Protein AF-A0A3R7ATD8-F1 (afdb_monomer_lite)

Sequence (134 aa):
YPSSAWSASHFSLARVSLVAHKASRKHGYDWFTQILYHNTDALMQTYQLPTVATAVAPHRVADLFLDSSNLNCLNVIARYAMVFNGPFEHVVDLVKQREIQYKSYTGYSKQELHLKRMTVDYVDPEIHDKYGSL

Foldseek 3Di:
DDDPLPPDVDPDCPPPDFDLDPVRNVVVVVVVVVVCVVCVVVCCVVPPADDLVPDPDNFKDKDWDWDCSDVVDIDIDIHIGGDDDDDPVVSVVVCCVPVPVVPVCQQDDPVRCVVVVHDDDDPRVVSCVVGVVD

Secondary structure (DSSP, 8-state):
-------------TT-PPPSSHHHHHHHHHHHHHHHHHHHHHHHHHH-PPPGGG-SBTTEEEEEEEE-S-TTSPEEEEEEEE---S-HHHHHHHHIIIIIIHHH-TT--HHHHHHTT------SHHHHHHHTT-

pLDDT: mean 76.34, std 12.52, range [35.31, 92.56]

Radius of gyration: 18.91 Å; chains: 1; bounding box: 44×38×47 Å

Structure (mmCIF, N/CA/C/O backbone):
data_AF-A0A3R7ATD8-F1
#
_entry.id   AF-A0A3R7ATD8-F1
#
loop_
_atom_site.group_PDB
_atom_site.id
_atom_site.type_symbol
_atom_site.label_atom_id
_atom_site.label_alt_id
_atom_site.label_comp_id
_atom_site.label_asym_id
_atom_site.label_entity_id
_atom_site.label_seq_id
_atom_site.pdbx_PDB_ins_code
_atom_site.Cartn_x
_atom_site.Cartn_y
_atom_site.Cartn_z
_atom_site.occupancy
_atom_site.B_iso_or_equiv
_atom_site.auth_seq_id
_atom_site.auth_comp_id
_atom_site.auth_asym_id
_atom_site.auth_atom_id
_atom_site.pdbx_PDB_model_num
ATOM 1 N N . TYR A 1 1 ? 18.094 -7.578 -31.620 1.00 35.31 1 TYR A N 1
ATOM 2 C CA . TYR A 1 1 ? 17.793 -7.045 -30.278 1.00 35.31 1 TYR 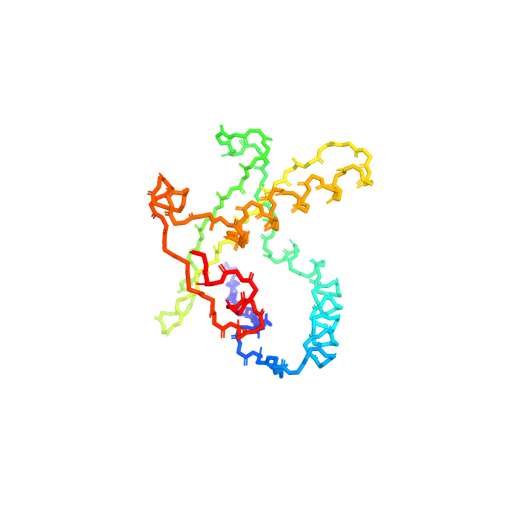A CA 1
ATOM 3 C C . TYR A 1 1 ? 16.464 -7.625 -29.839 1.00 35.31 1 TYR A C 1
ATOM 5 O O . TYR A 1 1 ? 15.513 -7.454 -30.592 1.00 35.31 1 TYR A O 1
ATOM 13 N N . PRO A 1 2 ? 16.377 -8.387 -28.736 1.00 36.75 2 PRO A N 1
ATOM 14 C CA . PRO A 1 2 ? 15.103 -8.967 -28.344 1.00 36.75 2 PRO A CA 1
ATOM 15 C C . PRO A 1 2 ? 14.196 -7.845 -27.831 1.00 36.75 2 PRO A C 1
ATOM 17 O O . PRO A 1 2 ? 14.543 -7.129 -26.895 1.00 36.75 2 PRO A O 1
ATOM 20 N N . SER A 1 3 ? 13.052 -7.673 -28.488 1.00 45.19 3 SER A N 1
ATOM 21 C CA . SER A 1 3 ? 11.957 -6.831 -28.028 1.00 45.19 3 SER A CA 1
ATOM 22 C C . SER A 1 3 ? 11.279 -7.525 -26.849 1.00 45.19 3 SER A C 1
ATOM 24 O O . SER A 1 3 ? 10.488 -8.449 -27.045 1.00 45.19 3 SER A O 1
ATOM 26 N N . SER A 1 4 ? 11.570 -7.110 -25.621 1.00 41.00 4 SER A N 1
ATOM 27 C CA . SER A 1 4 ? 10.652 -7.389 -24.523 1.00 41.00 4 SER A CA 1
ATOM 28 C C . SER A 1 4 ? 9.540 -6.349 -24.620 1.00 41.00 4 SER A C 1
ATOM 30 O O . SER A 1 4 ? 9.674 -5.219 -24.171 1.00 41.00 4 SER A O 1
ATOM 32 N N . ALA A 1 5 ? 8.449 -6.702 -25.296 1.00 46.59 5 ALA A N 1
ATOM 33 C CA . ALA A 1 5 ? 7.191 -6.001 -25.104 1.00 46.59 5 ALA A CA 1
ATOM 34 C C . ALA A 1 5 ? 6.683 -6.420 -23.721 1.00 46.59 5 ALA A C 1
ATOM 36 O O . ALA A 1 5 ? 6.287 -7.568 -23.516 1.00 46.59 5 ALA A O 1
ATOM 37 N N . TRP A 1 6 ? 6.794 -5.522 -22.746 1.00 49.69 6 TRP A N 1
ATOM 38 C CA . TRP A 1 6 ? 6.320 -5.746 -21.387 1.00 49.69 6 TRP A CA 1
ATOM 39 C C . TRP A 1 6 ? 4.800 -5.602 -21.409 1.00 49.69 6 TRP A C 1
ATOM 41 O O . TRP A 1 6 ? 4.268 -4.530 -21.159 1.00 49.69 6 TRP A O 1
ATOM 51 N N . SER A 1 7 ? 4.072 -6.665 -21.746 1.00 45.31 7 SER A N 1
ATOM 52 C CA . SER A 1 7 ? 2.648 -6.735 -21.416 1.00 45.31 7 SER A CA 1
ATOM 53 C C . SER A 1 7 ? 2.485 -7.670 -20.231 1.00 45.31 7 SER A C 1
ATOM 55 O O . SER A 1 7 ? 2.082 -8.827 -20.366 1.00 45.31 7 SER A O 1
ATOM 57 N N . ALA A 1 8 ? 2.833 -7.188 -19.045 1.00 46.19 8 ALA A N 1
ATOM 58 C CA . ALA A 1 8 ? 2.321 -7.839 -17.861 1.00 46.19 8 ALA A CA 1
ATOM 59 C C . ALA A 1 8 ? 0.823 -7.492 -17.810 1.00 46.19 8 ALA A C 1
ATOM 61 O O . ALA A 1 8 ? 0.427 -6.329 -17.749 1.00 46.19 8 ALA A O 1
ATOM 62 N N . SER A 1 9 ? -0.039 -8.502 -17.925 1.00 51.50 9 SER A N 1
ATOM 63 C CA . SER A 1 9 ? -1.447 -8.341 -17.570 1.00 51.50 9 SER A CA 1
ATOM 64 C C . SER A 1 9 ? -1.469 -8.120 -16.062 1.00 51.50 9 SER A C 1
ATOM 66 O O . SER A 1 9 ? -1.466 -9.079 -15.293 1.00 51.50 9 SER A O 1
ATOM 68 N N . HIS A 1 10 ? -1.357 -6.860 -15.639 1.00 61.78 10 HIS A N 1
ATOM 69 C CA . HIS A 1 10 ? -1.220 -6.508 -14.234 1.00 61.78 10 HIS A CA 1
ATOM 70 C C . HIS A 1 10 ? -2.486 -6.954 -13.508 1.00 61.78 10 HIS A C 1
ATOM 72 O O . HIS A 1 10 ? -3.573 -6.427 -13.752 1.00 61.78 10 HIS A O 1
ATOM 78 N N . PHE A 1 11 ? -2.350 -7.939 -12.621 1.00 65.31 11 PHE A N 1
ATOM 79 C CA . PHE A 1 11 ? -3.406 -8.265 -11.680 1.00 65.31 11 PHE A CA 1
ATOM 80 C C . PHE A 1 11 ? -3.696 -7.007 -10.854 1.00 65.31 11 PHE A C 1
ATOM 82 O O . PHE A 1 11 ? -2.870 -6.566 -10.057 1.00 65.31 11 PHE A O 1
ATOM 89 N N . SER A 1 12 ? -4.846 -6.382 -11.106 1.00 71.50 12 SER A N 1
ATOM 90 C CA . SER A 1 12 ? -5.232 -5.121 -10.482 1.00 71.50 12 SER A CA 1
ATOM 91 C C . SER A 1 12 ? -6.433 -5.339 -9.581 1.00 71.50 12 SER A C 1
ATOM 93 O O . SER A 1 12 ? -7.516 -5.706 -10.034 1.00 71.50 12 SER A O 1
ATOM 95 N N . LEU A 1 13 ? -6.243 -5.051 -8.295 1.00 77.75 13 LEU A N 1
ATOM 96 C CA . LEU A 1 13 ? -7.318 -5.037 -7.305 1.00 77.75 13 LEU A CA 1
ATOM 97 C C . LEU A 1 13 ? -8.080 -3.707 -7.278 1.00 77.75 13 LEU A C 1
ATOM 99 O O . LEU A 1 13 ? -9.086 -3.598 -6.585 1.00 77.75 13 LEU A O 1
ATOM 103 N N . ALA A 1 14 ? -7.651 -2.702 -8.051 1.00 70.62 14 ALA A N 1
ATOM 104 C CA . ALA A 1 14 ? -8.190 -1.342 -7.985 1.00 70.62 14 ALA A CA 1
ATOM 105 C C . ALA A 1 14 ? -9.689 -1.244 -8.326 1.00 70.62 14 ALA A C 1
ATOM 107 O O . ALA A 1 14 ? -10.340 -0.266 -7.968 1.00 70.62 14 ALA A O 1
ATOM 108 N N . ARG A 1 15 ? -10.240 -2.242 -9.028 1.00 76.62 15 ARG A N 1
ATOM 109 C CA . ARG A 1 15 ? -11.657 -2.302 -9.422 1.00 76.62 15 ARG A CA 1
ATOM 110 C C . ARG A 1 15 ? -12.474 -3.321 -8.631 1.00 76.62 15 ARG A C 1
ATOM 112 O O . ARG A 1 15 ? -13.637 -3.537 -8.953 1.00 76.62 15 ARG A O 1
ATOM 119 N N . VAL A 1 16 ? -11.885 -3.959 -7.621 1.00 80.50 16 VAL A N 1
A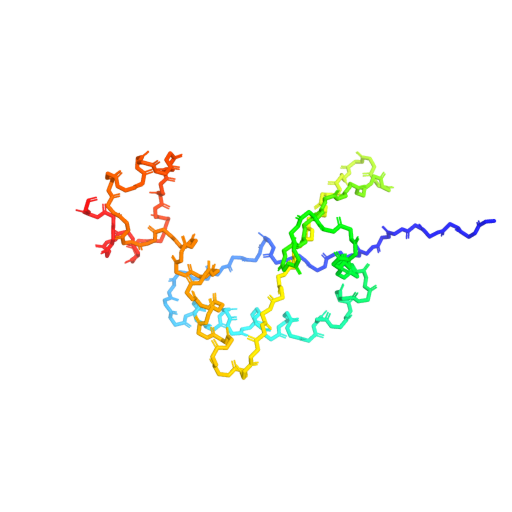TOM 120 C CA . VAL A 1 16 ? -12.598 -4.933 -6.796 1.00 80.50 16 VAL A CA 1
ATOM 121 C C . VAL A 1 16 ? -13.199 -4.222 -5.589 1.00 80.50 16 VAL A C 1
ATOM 123 O O . VAL A 1 16 ? -12.496 -3.842 -4.656 1.00 80.50 16 VAL A O 1
ATOM 126 N N . SER A 1 17 ? -14.516 -4.031 -5.610 1.00 81.75 17 SER A N 1
ATOM 127 C CA . SER A 1 17 ? -15.250 -3.442 -4.490 1.00 81.75 17 SER A CA 1
ATOM 128 C C . SER A 1 17 ? -15.474 -4.467 -3.378 1.00 81.75 17 SER A C 1
ATOM 130 O O . SER A 1 17 ? -15.893 -5.594 -3.637 1.00 81.75 17 SER A O 1
ATOM 132 N N . LEU A 1 18 ? -15.248 -4.058 -2.129 1.00 80.62 18 LEU A N 1
ATOM 133 C CA . LEU A 1 18 ? -15.657 -4.832 -0.959 1.00 80.62 18 LEU A CA 1
ATOM 134 C C . LEU A 1 18 ? -17.073 -4.443 -0.529 1.00 80.62 18 LEU A C 1
ATOM 136 O O . LEU A 1 18 ? -17.450 -3.273 -0.561 1.00 80.62 18 LEU A O 1
ATOM 140 N N . VAL A 1 19 ? -17.852 -5.433 -0.096 1.00 82.94 19 VAL A N 1
ATOM 141 C CA . VAL A 1 19 ? -19.196 -5.221 0.461 1.00 82.94 19 VAL A CA 1
ATOM 142 C C . VAL A 1 19 ? -19.086 -4.497 1.798 1.00 82.94 19 VAL A C 1
ATOM 144 O O . VAL A 1 19 ? -18.304 -4.929 2.632 1.00 82.94 19 VAL A O 1
ATOM 147 N N . ALA A 1 20 ? -19.907 -3.470 2.043 1.00 77.50 20 ALA A N 1
ATOM 148 C CA . ALA A 1 20 ? -19.820 -2.607 3.229 1.00 77.50 20 ALA A CA 1
ATOM 149 C C . ALA A 1 20 ? -20.039 -3.314 4.582 1.00 77.50 20 ALA A C 1
ATOM 151 O O . ALA A 1 20 ? -19.593 -2.828 5.611 1.00 77.50 20 ALA A O 1
ATOM 152 N N . HIS A 1 21 ? -20.714 -4.463 4.635 1.00 84.25 21 HIS A N 1
ATOM 153 C CA . HIS A 1 21 ? -20.944 -5.145 5.909 1.00 84.25 21 HIS A CA 1
ATOM 154 C C . HIS A 1 21 ? -19.624 -5.625 6.545 1.00 84.25 21 HIS A C 1
ATOM 156 O O . HIS A 1 21 ? -18.828 -6.306 5.898 1.00 84.25 21 HIS A O 1
ATOM 162 N N . LYS A 1 22 ? -19.409 -5.337 7.837 1.00 82.81 22 LYS A N 1
ATOM 163 C CA . LYS A 1 22 ? -18.141 -5.579 8.554 1.00 82.81 22 LYS A CA 1
ATOM 164 C C . LYS A 1 22 ? -17.569 -6.990 8.387 1.00 82.81 22 LYS A C 1
ATOM 166 O O . LYS A 1 22 ? -16.380 -7.139 8.107 1.00 82.81 22 LYS A O 1
ATOM 171 N N . ALA A 1 23 ? -18.390 -8.028 8.555 1.00 85.75 23 ALA A N 1
ATOM 172 C CA . ALA A 1 23 ? -17.925 -9.412 8.422 1.00 85.75 23 ALA A CA 1
ATOM 173 C C . ALA A 1 23 ? -17.505 -9.740 6.977 1.00 85.75 23 ALA A C 1
ATOM 175 O O . ALA A 1 23 ? -16.522 -10.446 6.759 1.00 85.75 23 ALA A O 1
ATOM 176 N N . SER A 1 24 ? -18.209 -9.168 5.999 1.00 86.50 24 SER A N 1
ATOM 177 C CA . SER A 1 24 ? -17.930 -9.339 4.574 1.00 86.50 24 SER A CA 1
ATOM 178 C C . SER A 1 24 ? -16.671 -8.574 4.154 1.00 86.50 24 SER A C 1
ATOM 180 O O . SER A 1 24 ? -15.832 -9.148 3.465 1.00 86.50 24 SER A O 1
ATOM 182 N N . ARG A 1 25 ? -16.474 -7.332 4.635 1.00 87.06 25 ARG A N 1
ATOM 183 C CA . ARG A 1 25 ? -15.217 -6.580 4.446 1.00 87.06 25 ARG A CA 1
ATOM 184 C C . ARG A 1 25 ? -14.026 -7.344 5.004 1.00 87.06 25 ARG A C 1
ATOM 186 O O . ARG A 1 25 ? -13.024 -7.473 4.312 1.00 87.06 25 ARG A O 1
ATOM 193 N N . LYS A 1 26 ? -14.140 -7.880 6.228 1.00 87.25 26 LYS A N 1
ATOM 194 C CA . LYS A 1 26 ? -13.071 -8.675 6.854 1.00 87.25 26 LYS A CA 1
ATOM 195 C C . LYS A 1 26 ? -12.671 -9.853 5.966 1.00 87.25 26 LYS A C 1
ATOM 197 O O . LYS A 1 26 ? -11.499 -9.989 5.643 1.00 87.25 26 LYS A O 1
ATOM 202 N N . HIS A 1 27 ? -13.648 -10.642 5.521 1.00 90.88 27 HIS A N 1
ATOM 203 C CA . HIS A 1 27 ? -13.386 -11.770 4.630 1.00 90.88 27 HIS A CA 1
ATOM 204 C C . HIS A 1 27 ? -12.748 -11.331 3.301 1.00 90.88 27 HIS A C 1
ATOM 206 O O . HIS A 1 27 ? -11.821 -11.972 2.816 1.00 90.88 27 HIS A O 1
ATOM 212 N N . GLY A 1 28 ? -13.192 -10.201 2.742 1.00 90.00 28 GLY A N 1
ATOM 213 C CA . GLY A 1 28 ? -12.592 -9.611 1.548 1.00 90.00 28 GLY A CA 1
ATOM 214 C C . GLY A 1 28 ? -11.130 -9.196 1.735 1.00 90.00 28 GLY A C 1
ATOM 215 O O . GLY A 1 28 ? -10.306 -9.456 0.861 1.00 90.00 28 GLY A O 1
ATOM 216 N N . TYR A 1 29 ? -10.780 -8.610 2.883 1.00 89.06 29 TYR A N 1
ATOM 217 C CA . TYR A 1 29 ? -9.390 -8.287 3.217 1.00 89.06 29 TYR A CA 1
ATOM 218 C C . TYR A 1 29 ? -8.529 -9.535 3.417 1.00 89.06 29 TYR A C 1
ATOM 220 O O . TYR A 1 29 ? -7.390 -9.560 2.949 1.00 89.06 29 TYR A O 1
ATOM 228 N N . ASP A 1 30 ? -9.063 -10.575 4.061 1.00 92.56 30 ASP A N 1
ATOM 229 C CA . ASP A 1 30 ? -8.363 -11.855 4.214 1.00 92.56 30 ASP A CA 1
ATOM 230 C C . ASP A 1 30 ? -8.069 -12.467 2.833 1.00 92.56 30 ASP A C 1
ATOM 232 O O . ASP A 1 30 ? -6.945 -12.889 2.557 1.00 92.56 30 ASP A O 1
ATOM 236 N N . TRP A 1 31 ? -9.049 -12.428 1.926 1.00 90.88 31 TRP A N 1
ATOM 237 C CA . TRP A 1 31 ? -8.887 -12.889 0.548 1.00 90.88 31 TRP A CA 1
ATOM 238 C C . TRP A 1 31 ? -7.857 -12.064 -0.238 1.00 90.88 31 TRP A C 1
ATOM 240 O O . TRP A 1 31 ? -6.957 -12.638 -0.850 1.00 90.88 31 TRP A O 1
ATOM 250 N N . PHE A 1 32 ? -7.907 -10.727 -0.175 1.00 89.38 32 PHE A N 1
ATOM 251 C CA . PHE A 1 32 ? -6.877 -9.879 -0.789 1.00 89.38 32 PHE A CA 1
ATOM 252 C C . PHE A 1 32 ? -5.481 -10.169 -0.238 1.00 89.38 32 PHE A C 1
ATOM 254 O O . PHE A 1 32 ? -4.519 -10.219 -1.003 1.00 89.38 32 PHE A O 1
ATOM 261 N N . THR A 1 33 ? -5.367 -10.398 1.070 1.00 88.12 33 THR A N 1
ATOM 262 C CA . THR A 1 33 ? -4.092 -10.730 1.714 1.00 88.12 33 THR A CA 1
ATOM 263 C C . THR A 1 33 ? -3.525 -12.032 1.160 1.00 88.12 33 THR A C 1
ATOM 265 O O . THR A 1 33 ? -2.344 -12.082 0.821 1.00 88.12 33 THR A O 1
ATOM 268 N N . GLN A 1 34 ? -4.360 -13.063 0.996 1.00 89.56 34 GLN A N 1
ATOM 269 C CA . GLN A 1 34 ? -3.940 -14.324 0.380 1.00 89.56 34 GLN A CA 1
ATOM 270 C C . GLN A 1 34 ? -3.472 -14.120 -1.060 1.00 89.56 34 GLN A C 1
ATOM 272 O O . GLN A 1 34 ? -2.420 -14.630 -1.440 1.00 89.56 34 GLN A O 1
ATOM 277 N N . ILE A 1 35 ? -4.205 -13.337 -1.856 1.00 88.19 35 ILE A N 1
ATOM 278 C CA . ILE A 1 35 ? -3.798 -13.058 -3.234 1.00 88.19 35 ILE A CA 1
ATOM 279 C C . ILE A 1 35 ? -2.434 -12.365 -3.276 1.00 88.19 35 ILE A C 1
ATOM 281 O O . ILE A 1 35 ? -1.559 -12.794 -4.027 1.00 88.19 35 ILE A O 1
ATOM 285 N N . LEU A 1 36 ? -2.234 -11.318 -2.474 1.00 8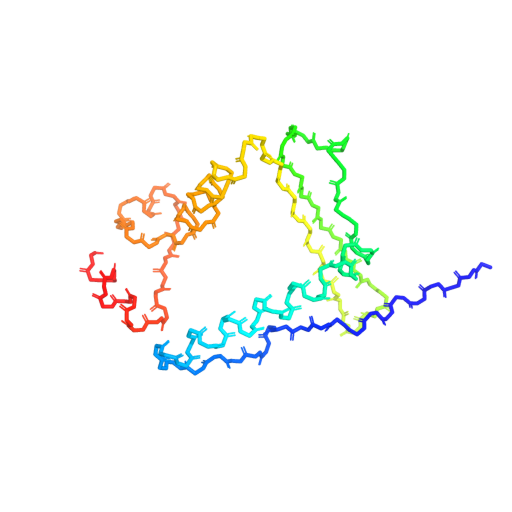4.31 36 LEU A N 1
ATOM 286 C CA . LEU A 1 36 ? -0.957 -10.606 -2.416 1.00 84.31 36 LEU A CA 1
ATOM 287 C C . LEU A 1 36 ? 0.176 -11.540 -1.986 1.00 84.31 36 LEU A C 1
ATOM 289 O O . LEU A 1 36 ? 1.222 -11.561 -2.631 1.00 84.31 36 LEU A O 1
ATOM 293 N N . TYR A 1 37 ? -0.049 -12.355 -0.953 1.00 85.88 37 TYR A N 1
ATOM 294 C CA . TYR A 1 37 ? 0.926 -13.328 -0.468 1.00 85.88 37 TYR A CA 1
ATOM 295 C C . TYR A 1 37 ? 1.352 -14.301 -1.575 1.00 85.88 37 TYR A C 1
ATOM 297 O O . TYR A 1 37 ? 2.538 -14.412 -1.874 1.00 85.88 37 TYR A O 1
ATOM 305 N N . HIS A 1 38 ? 0.393 -14.925 -2.263 1.00 87.19 38 HIS A N 1
ATOM 306 C CA . HIS A 1 38 ? 0.688 -15.888 -3.326 1.00 87.19 38 HIS A CA 1
ATOM 307 C C . HIS A 1 38 ? 1.335 -15.269 -4.571 1.00 87.19 38 HIS A C 1
ATOM 309 O O . HIS A 1 38 ? 2.016 -15.972 -5.311 1.00 87.19 38 HIS A O 1
ATOM 315 N N . ASN A 1 39 ? 1.153 -13.966 -4.805 1.00 84.06 39 ASN A N 1
ATOM 316 C CA . ASN A 1 39 ? 1.744 -13.262 -5.945 1.00 84.06 39 ASN A CA 1
ATOM 317 C C . ASN A 1 39 ? 3.017 -12.481 -5.583 1.00 84.06 39 ASN A C 1
ATOM 319 O O . ASN A 1 39 ? 3.596 -11.836 -6.458 1.00 84.06 39 ASN A O 1
ATOM 323 N N . THR A 1 40 ? 3.471 -12.526 -4.325 1.00 82.94 40 THR A N 1
ATOM 324 C CA . THR A 1 40 ? 4.594 -11.701 -3.853 1.00 82.94 40 THR A CA 1
ATOM 325 C C . THR A 1 40 ? 5.868 -11.974 -4.650 1.00 82.94 40 THR A C 1
ATOM 327 O O . THR A 1 40 ? 6.473 -11.030 -5.152 1.00 82.94 40 THR A O 1
ATOM 330 N N . ASP A 1 41 ? 6.245 -13.237 -4.854 1.00 83.25 41 ASP A N 1
ATOM 331 C CA . ASP A 1 41 ? 7.486 -13.572 -5.566 1.00 83.25 41 ASP A CA 1
ATOM 332 C C . ASP A 1 41 ? 7.457 -13.114 -7.031 1.00 83.25 41 ASP A C 1
ATOM 334 O O . ASP A 1 41 ? 8.417 -12.514 -7.515 1.00 83.25 41 ASP A O 1
ATOM 338 N N . ALA A 1 42 ? 6.332 -13.318 -7.723 1.00 82.88 42 ALA A N 1
ATOM 339 C CA . ALA A 1 42 ? 6.148 -12.876 -9.105 1.00 82.88 42 ALA A CA 1
ATOM 340 C C . ALA A 1 42 ? 6.202 -11.343 -9.227 1.00 82.88 42 ALA A C 1
ATOM 342 O O . ALA A 1 42 ? 6.839 -10.810 -10.140 1.00 82.88 42 ALA A O 1
ATOM 343 N N . LEU A 1 43 ? 5.586 -10.624 -8.282 1.00 78.44 43 LEU A N 1
ATOM 344 C CA . LEU A 1 43 ? 5.664 -9.165 -8.202 1.00 78.44 43 LEU A CA 1
ATOM 345 C C . LEU A 1 43 ? 7.102 -8.696 -7.960 1.00 78.44 43 LEU A C 1
ATOM 347 O O . LEU A 1 43 ? 7.556 -7.768 -8.627 1.00 78.44 43 LEU A O 1
ATOM 351 N N . MET A 1 44 ? 7.843 -9.345 -7.059 1.00 77.81 44 MET A N 1
ATOM 352 C CA . MET A 1 44 ? 9.230 -8.978 -6.755 1.00 77.81 44 MET A CA 1
ATOM 353 C C . MET A 1 44 ? 10.181 -9.272 -7.919 1.00 77.81 44 MET A C 1
ATOM 355 O O . MET A 1 44 ? 11.079 -8.476 -8.186 1.00 77.81 44 MET A O 1
ATOM 359 N N . GLN A 1 45 ? 9.965 -10.364 -8.654 1.00 81.44 45 GLN A N 1
ATOM 360 C CA . GLN A 1 45 ? 10.723 -10.671 -9.871 1.00 81.44 45 GLN A CA 1
ATOM 361 C C . GLN A 1 45 ? 10.442 -9.659 -10.986 1.00 81.44 45 GLN A C 1
ATOM 363 O O . GLN A 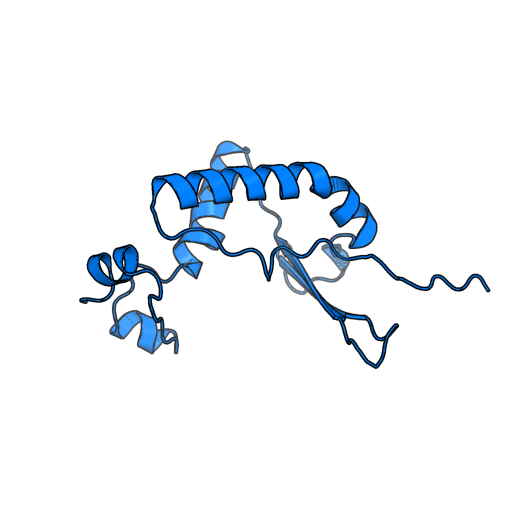1 45 ? 11.369 -9.226 -11.670 1.00 81.44 45 GLN A O 1
ATOM 368 N N . THR A 1 46 ? 9.178 -9.256 -11.139 1.00 78.19 46 THR A N 1
ATOM 369 C CA . THR A 1 46 ? 8.743 -8.323 -12.189 1.00 78.19 46 THR A CA 1
ATOM 370 C C . THR A 1 46 ? 9.190 -6.892 -11.899 1.00 78.19 46 THR A C 1
ATOM 372 O O . THR A 1 46 ? 9.672 -6.198 -12.791 1.00 78.19 46 THR A O 1
ATOM 375 N N . TYR A 1 47 ? 9.048 -6.441 -10.650 1.00 76.06 47 TYR A N 1
ATOM 376 C CA . TYR A 1 47 ? 9.203 -5.034 -10.283 1.00 76.06 47 TYR A CA 1
ATOM 377 C C . TYR A 1 47 ? 10.386 -4.745 -9.368 1.00 76.06 47 TYR A C 1
ATOM 379 O O . TYR A 1 47 ? 10.430 -3.624 -8.888 1.00 76.06 47 TYR A O 1
ATOM 387 N N . GLN A 1 48 ? 11.303 -5.694 -9.126 1.00 76.56 48 GLN A N 1
ATOM 388 C CA . GLN A 1 48 ? 12.561 -5.578 -8.356 1.00 76.56 48 GLN A CA 1
ATOM 389 C C . GLN A 1 48 ? 12.654 -4.358 -7.427 1.00 76.56 48 GLN A C 1
ATOM 391 O O . GLN A 1 48 ? 12.800 -3.228 -7.893 1.00 76.56 48 GLN A O 1
ATOM 396 N N . LEU A 1 49 ? 12.633 -4.557 -6.109 1.00 72.62 49 LEU A N 1
ATOM 397 C CA . LEU A 1 49 ? 12.722 -3.424 -5.185 1.00 72.62 49 LEU A CA 1
ATOM 398 C C . LEU A 1 49 ? 13.978 -2.574 -5.446 1.00 72.62 49 LEU A C 1
ATOM 400 O O . LEU A 1 49 ? 15.059 -3.128 -5.660 1.00 72.62 49 LEU A O 1
ATOM 404 N N . PRO A 1 50 ? 13.857 -1.238 -5.409 1.00 68.38 50 PRO A N 1
ATOM 405 C CA . PRO A 1 50 ? 14.999 -0.372 -5.629 1.00 68.38 50 PRO A CA 1
ATOM 406 C C . PRO A 1 50 ? 16.025 -0.547 -4.503 1.00 68.38 50 PRO A C 1
ATOM 408 O O . PRO A 1 50 ? 15.697 -0.515 -3.314 1.00 68.38 50 PRO A O 1
ATOM 411 N N . THR A 1 51 ? 17.281 -0.767 -4.886 1.00 62.47 51 THR A N 1
ATOM 412 C CA . THR A 1 51 ? 18.376 -1.046 -3.955 1.00 62.47 51 THR A CA 1
ATOM 413 C C . THR A 1 51 ? 18.781 0.223 -3.203 1.00 62.47 51 THR A C 1
ATOM 415 O O . THR A 1 51 ? 18.887 1.299 -3.783 1.00 62.47 51 THR A O 1
ATOM 418 N N . VAL A 1 52 ? 19.094 0.098 -1.909 1.00 58.00 52 VAL A N 1
ATOM 419 C CA . VAL A 1 52 ? 19.493 1.215 -1.020 1.00 58.00 52 VAL A CA 1
ATOM 420 C C . VAL A 1 52 ? 20.698 2.018 -1.544 1.00 58.00 52 VAL A C 1
ATOM 422 O O . VAL A 1 52 ? 20.862 3.179 -1.182 1.00 58.00 52 VAL A O 1
ATOM 425 N N . ALA A 1 53 ? 21.504 1.447 -2.447 1.00 53.81 53 ALA A N 1
ATOM 426 C CA . ALA A 1 53 ? 22.656 2.106 -3.064 1.00 53.81 53 ALA A CA 1
ATOM 427 C C . ALA A 1 53 ? 22.322 3.418 -3.811 1.00 53.81 53 ALA A C 1
ATOM 429 O O . ALA A 1 53 ? 23.213 4.243 -3.992 1.00 53.81 53 ALA A O 1
ATOM 430 N N . THR A 1 54 ? 21.067 3.637 -4.222 1.00 51.38 54 THR A N 1
ATOM 431 C CA . THR A 1 54 ? 20.623 4.857 -4.929 1.00 51.38 54 THR A CA 1
ATOM 432 C C . THR A 1 54 ? 19.822 5.825 -4.051 1.00 51.38 54 THR A C 1
ATOM 434 O O . THR A 1 54 ? 19.297 6.821 -4.550 1.00 51.38 54 THR A O 1
ATOM 437 N N . ALA A 1 55 ? 19.682 5.552 -2.751 1.00 52.25 55 ALA A N 1
ATOM 438 C CA . ALA A 1 55 ? 18.770 6.285 -1.882 1.00 52.25 55 ALA A CA 1
ATOM 439 C C . ALA A 1 55 ? 19.452 7.438 -1.131 1.00 52.25 55 ALA A C 1
ATOM 441 O O . ALA A 1 55 ? 20.471 7.262 -0.472 1.00 52.25 55 ALA A O 1
ATOM 442 N N . VAL A 1 56 ? 18.813 8.613 -1.141 1.00 54.56 56 VAL A N 1
ATOM 443 C CA . VAL A 1 56 ? 19.214 9.800 -0.354 1.00 54.56 56 VAL A CA 1
ATOM 444 C C . VAL A 1 56 ? 19.066 9.555 1.163 1.00 54.56 56 VAL A C 1
ATOM 446 O O . VAL A 1 56 ? 19.634 10.279 1.976 1.00 54.56 56 VAL A O 1
ATOM 449 N N . ALA A 1 57 ? 18.320 8.515 1.558 1.00 58.66 57 ALA A N 1
ATOM 450 C CA . ALA A 1 57 ? 18.152 8.078 2.938 1.00 58.66 57 ALA A CA 1
ATOM 451 C C . ALA A 1 57 ? 18.386 6.556 3.058 1.00 58.66 57 ALA A C 1
ATOM 453 O O . ALA A 1 57 ? 17.766 5.791 2.317 1.00 58.66 57 ALA A O 1
ATOM 454 N N . PRO A 1 58 ? 19.184 6.083 4.033 1.00 59.94 58 PRO A N 1
ATOM 455 C CA . PRO A 1 58 ? 19.671 4.696 4.099 1.00 59.94 58 PRO A CA 1
ATOM 456 C C . PRO A 1 58 ? 18.590 3.627 4.342 1.00 59.94 58 PRO A C 1
ATOM 458 O O . PRO A 1 58 ? 18.874 2.434 4.284 1.00 59.94 58 PRO A O 1
ATOM 461 N N . HIS A 1 59 ? 17.345 4.024 4.623 1.00 65.81 59 HIS A N 1
ATOM 462 C CA . HIS A 1 59 ? 16.264 3.102 4.992 1.00 65.81 59 HIS A CA 1
ATOM 463 C C . HIS A 1 59 ? 14.958 3.329 4.229 1.00 65.81 59 HIS A C 1
ATOM 465 O O . HIS A 1 59 ? 13.967 2.671 4.534 1.00 65.81 59 HIS A O 1
ATOM 471 N N . ARG A 1 60 ? 14.919 4.260 3.269 1.00 69.88 60 ARG A N 1
ATOM 472 C CA . ARG A 1 60 ? 13.714 4.568 2.490 1.00 69.88 60 ARG A CA 1
ATOM 473 C C . ARG A 1 60 ? 14.107 4.812 1.044 1.00 69.88 60 ARG A C 1
ATOM 475 O O . ARG A 1 60 ? 14.775 5.799 0.750 1.00 69.88 60 ARG A O 1
ATOM 482 N N . VAL A 1 61 ? 13.637 3.946 0.159 1.00 75.00 61 VAL A N 1
ATOM 483 C CA . VAL A 1 61 ? 13.871 4.052 -1.279 1.00 75.00 61 VAL A CA 1
ATOM 484 C C . VAL A 1 61 ? 12.523 4.150 -1.970 1.00 75.00 61 VAL A C 1
ATOM 486 O O . VAL A 1 61 ? 11.620 3.362 -1.698 1.00 75.00 61 VAL A O 1
ATOM 489 N N . ALA A 1 62 ? 12.363 5.155 -2.820 1.00 79.50 62 ALA A N 1
ATOM 490 C CA . ALA A 1 62 ? 11.168 5.326 -3.624 1.00 79.50 62 ALA A CA 1
ATOM 491 C C . ALA A 1 62 ? 11.587 5.700 -5.037 1.00 79.50 62 ALA A C 1
ATOM 493 O O . ALA A 1 62 ? 12.446 6.566 -5.206 1.00 79.50 62 ALA A O 1
ATOM 494 N N . ASP A 1 63 ? 10.967 5.080 -6.028 1.00 77.19 63 ASP A N 1
ATOM 495 C CA . ASP A 1 63 ? 11.087 5.510 -7.410 1.00 77.19 63 ASP A CA 1
ATOM 496 C C . ASP A 1 63 ? 9.746 5.438 -8.133 1.00 77.19 63 ASP A C 1
ATOM 498 O O . ASP A 1 63 ? 8.758 4.875 -7.649 1.00 77.19 63 ASP A O 1
ATOM 502 N N . LEU A 1 64 ? 9.712 6.112 -9.274 1.00 82.56 64 LEU A N 1
ATOM 503 C CA . LEU A 1 64 ? 8.555 6.198 -10.135 1.00 82.56 64 LEU A CA 1
ATOM 504 C C . LEU A 1 64 ? 9.037 6.044 -11.568 1.00 82.56 64 LEU A C 1
ATOM 506 O O . LEU A 1 64 ? 9.932 6.770 -12.002 1.00 82.56 64 LEU A O 1
ATOM 510 N N . PHE A 1 65 ? 8.444 5.106 -12.293 1.00 80.31 65 PHE A N 1
ATOM 511 C CA . PHE A 1 65 ? 8.709 4.924 -13.709 1.00 80.31 65 PHE A CA 1
ATOM 512 C C . PHE A 1 65 ? 7.411 4.879 -14.503 1.00 80.31 65 PHE A C 1
ATOM 514 O O . PHE A 1 65 ? 6.359 4.455 -14.020 1.00 80.31 65 PHE A O 1
ATOM 521 N N . LEU 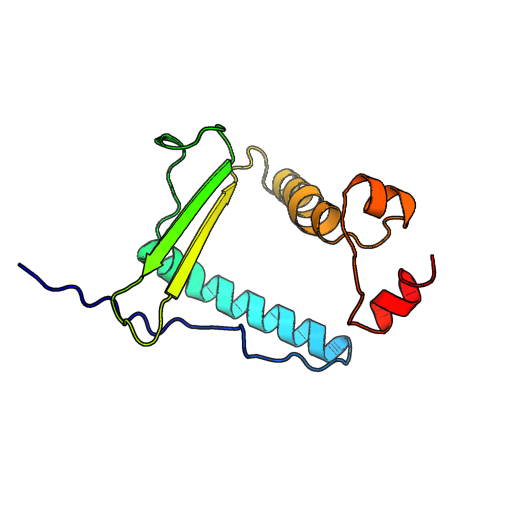A 1 66 ? 7.502 5.376 -15.730 1.00 82.25 66 LEU A N 1
ATOM 522 C CA . LEU A 1 66 ? 6.415 5.369 -16.691 1.00 82.25 66 LEU A CA 1
ATOM 523 C C . LEU A 1 66 ? 6.662 4.221 -17.657 1.00 82.25 66 LEU A C 1
ATOM 525 O O . LEU A 1 66 ? 7.656 4.225 -18.381 1.00 82.25 66 LEU A O 1
ATOM 529 N N . ASP A 1 67 ? 5.756 3.254 -17.672 1.00 78.31 67 ASP A N 1
ATOM 530 C CA . ASP A 1 67 ? 5.695 2.277 -18.744 1.00 78.31 67 ASP A CA 1
ATOM 531 C C . ASP A 1 67 ? 4.868 2.873 -19.891 1.00 78.31 67 ASP A C 1
ATOM 533 O O . ASP A 1 67 ? 3.642 3.003 -19.829 1.00 78.31 67 ASP A O 1
ATOM 537 N N . SER A 1 68 ? 5.599 3.308 -20.918 1.00 81.62 68 SER A N 1
ATOM 538 C CA . SER A 1 68 ? 5.078 3.902 -22.148 1.00 81.62 68 SER A CA 1
ATOM 539 C C . SER A 1 68 ? 4.968 2.895 -23.296 1.00 81.62 68 SER A C 1
ATOM 541 O O . SER A 1 68 ? 4.740 3.299 -24.437 1.00 81.62 68 SER A O 1
ATOM 543 N N . SER A 1 69 ? 5.083 1.589 -23.015 1.00 79.00 69 SER A N 1
ATOM 544 C CA . SER A 1 69 ? 4.981 0.528 -24.030 1.00 79.00 69 SER A CA 1
ATOM 545 C C . SER A 1 69 ? 3.630 0.541 -24.756 1.00 79.00 69 SER A C 1
ATOM 547 O O . SER A 1 69 ? 3.531 0.081 -25.893 1.00 79.00 69 SER A O 1
ATOM 549 N N . ASN A 1 70 ? 2.593 1.103 -24.125 1.00 80.00 70 ASN A N 1
ATOM 550 C CA . ASN A 1 70 ? 1.300 1.385 -24.735 1.00 80.00 70 ASN A CA 1
ATOM 551 C C . ASN A 1 70 ? 0.918 2.862 -24.540 1.00 80.00 70 ASN A C 1
ATOM 553 O O . ASN A 1 70 ? 0.473 3.266 -23.470 1.00 80.00 70 ASN A O 1
ATOM 557 N N . LEU A 1 71 ? 1.019 3.671 -25.596 1.00 79.50 71 LEU A N 1
ATOM 558 C CA . LEU A 1 71 ? 0.689 5.103 -25.533 1.00 79.50 71 LEU A CA 1
ATOM 559 C C . LEU A 1 71 ? -0.804 5.389 -25.292 1.00 79.50 71 LEU A C 1
ATOM 561 O O . LEU A 1 71 ? -1.145 6.478 -24.839 1.00 79.50 71 LEU A O 1
ATOM 565 N N . ASN A 1 72 ? -1.689 4.418 -25.540 1.00 82.44 72 ASN A N 1
ATOM 566 C CA . ASN A 1 72 ? -3.115 4.536 -25.217 1.00 82.44 72 ASN A CA 1
ATOM 567 C C . ASN A 1 72 ? -3.412 4.204 -23.744 1.00 82.44 72 ASN A C 1
ATOM 569 O O . ASN A 1 72 ? -4.523 4.440 -23.272 1.00 82.44 72 ASN A O 1
ATOM 573 N N . CYS A 1 73 ? -2.449 3.627 -23.020 1.00 71.44 73 CYS A N 1
ATOM 574 C CA . CYS A 1 73 ? -2.585 3.231 -21.624 1.00 71.44 73 CYS A CA 1
ATOM 575 C C . CYS A 1 73 ? -1.231 3.366 -20.921 1.00 71.44 73 CYS A C 1
ATOM 577 O O . CYS A 1 73 ? -0.487 2.398 -20.776 1.00 71.44 73 CYS A O 1
ATOM 579 N N . LEU A 1 74 ? -0.907 4.595 -20.514 1.00 77.31 74 LEU A N 1
ATOM 580 C CA . LEU A 1 74 ? 0.301 4.864 -19.743 1.00 77.31 74 LEU A CA 1
ATOM 581 C C . LEU A 1 74 ? 0.162 4.254 -18.348 1.00 77.31 74 LEU A C 1
ATOM 583 O O . LEU A 1 74 ? -0.728 4.627 -17.582 1.00 77.31 74 LEU A O 1
ATOM 587 N N . ASN A 1 75 ? 1.073 3.347 -18.012 1.00 77.50 75 ASN A N 1
ATOM 588 C CA . ASN A 1 75 ? 1.157 2.771 -16.679 1.00 77.50 75 ASN A CA 1
ATOM 589 C C . ASN A 1 75 ? 2.156 3.580 -15.850 1.00 77.50 75 ASN A C 1
ATOM 591 O O . ASN A 1 75 ? 3.336 3.674 -16.187 1.00 77.50 75 ASN A O 1
ATOM 595 N N . VAL A 1 76 ? 1.690 4.149 -14.739 1.00 81.75 76 VAL A N 1
ATOM 596 C CA . VAL A 1 76 ? 2.570 4.758 -13.736 1.00 81.75 76 VAL A CA 1
ATOM 597 C C . VAL A 1 76 ? 2.879 3.702 -12.689 1.00 81.75 76 VAL A C 1
ATOM 599 O O . VAL A 1 76 ? 1.974 3.239 -11.994 1.00 81.75 76 VAL A O 1
ATOM 602 N N . ILE A 1 77 ? 4.146 3.324 -12.563 1.00 79.94 77 ILE A N 1
ATOM 603 C CA . ILE A 1 77 ? 4.576 2.330 -11.586 1.00 79.94 77 ILE A CA 1
ATOM 604 C C . ILE A 1 77 ? 5.419 3.039 -10.534 1.00 79.94 77 ILE A C 1
ATOM 606 O O . ILE A 1 77 ? 6.492 3.570 -10.816 1.00 79.94 77 ILE A O 1
ATOM 610 N N . ALA A 1 78 ? 4.897 3.068 -9.311 1.00 81.31 78 ALA A N 1
ATOM 611 C CA . ALA A 1 78 ? 5.567 3.629 -8.151 1.00 81.31 78 ALA A CA 1
ATOM 612 C C . ALA A 1 78 ? 6.025 2.489 -7.243 1.00 81.31 78 ALA A C 1
ATOM 614 O O . ALA A 1 78 ? 5.206 1.674 -6.811 1.00 81.31 78 ALA A O 1
ATOM 615 N N . ARG A 1 79 ? 7.321 2.435 -6.934 1.00 81.31 79 ARG A N 1
ATOM 616 C CA . ARG A 1 79 ? 7.875 1.449 -6.004 1.00 81.31 79 ARG A CA 1
ATOM 617 C C . ARG A 1 79 ? 8.350 2.150 -4.754 1.00 81.31 79 ARG A C 1
ATOM 619 O O . ARG A 1 79 ? 8.990 3.198 -4.805 1.00 81.31 79 ARG A O 1
ATOM 626 N N . TYR A 1 80 ? 8.035 1.549 -3.619 1.00 80.19 80 TYR A N 1
ATOM 627 C CA . TYR A 1 80 ? 8.391 2.061 -2.310 1.00 80.19 80 TYR A CA 1
ATOM 628 C C . TYR A 1 80 ? 8.928 0.922 -1.456 1.00 80.19 80 TYR A C 1
ATOM 630 O O . TYR A 1 80 ? 8.235 -0.065 -1.226 1.00 80.19 80 TYR A O 1
ATOM 638 N N . ALA A 1 81 ? 10.157 1.075 -0.981 1.00 79.75 81 ALA A N 1
ATOM 639 C CA . ALA A 1 81 ? 10.808 0.147 -0.078 1.00 79.75 81 ALA A CA 1
ATOM 640 C C . ALA A 1 81 ? 11.241 0.881 1.192 1.00 79.75 81 ALA A C 1
ATOM 642 O O . ALA A 1 81 ? 11.797 1.983 1.149 1.00 79.75 81 ALA A O 1
ATOM 643 N N . MET A 1 82 ? 11.011 0.244 2.335 1.00 79.31 82 MET A N 1
ATOM 644 C CA . MET A 1 82 ? 11.511 0.697 3.625 1.00 79.31 82 MET A CA 1
ATOM 645 C C . MET A 1 82 ? 12.114 -0.485 4.370 1.00 79.31 82 MET A C 1
ATOM 647 O O . MET A 1 82 ? 11.484 -1.533 4.483 1.00 79.31 82 MET A O 1
ATOM 651 N N . VAL A 1 83 ? 13.336 -0.308 4.864 1.00 79.12 83 VAL A N 1
ATOM 652 C CA . VAL A 1 83 ? 14.053 -1.351 5.602 1.00 79.12 83 VAL A CA 1
ATOM 653 C C . VAL A 1 83 ? 13.853 -1.121 7.093 1.00 79.12 83 VAL A C 1
ATOM 655 O O . VAL A 1 83 ? 14.153 -0.043 7.607 1.00 79.12 83 VAL A O 1
ATOM 658 N N . PHE A 1 84 ? 13.358 -2.147 7.779 1.00 81.56 84 PHE A N 1
ATOM 659 C CA . PHE A 1 84 ? 13.234 -2.184 9.231 1.00 81.56 84 PHE A CA 1
ATOM 660 C C . PHE A 1 84 ? 14.203 -3.233 9.773 1.00 81.56 84 PHE A C 1
ATOM 662 O O . PHE A 1 84 ? 14.231 -4.359 9.284 1.00 81.56 84 PHE A O 1
ATOM 669 N N . ASN A 1 85 ? 14.991 -2.861 10.780 1.00 82.19 85 ASN A N 1
ATOM 670 C CA . ASN A 1 85 ? 15.965 -3.748 11.409 1.00 82.19 85 ASN A CA 1
ATOM 671 C C . ASN A 1 85 ? 15.475 -4.154 12.802 1.00 82.19 85 ASN A C 1
ATOM 673 O O . ASN A 1 85 ? 15.019 -3.299 13.561 1.00 82.19 85 ASN A O 1
ATOM 677 N N . GLY A 1 86 ? 15.611 -5.434 13.149 1.00 86.31 86 GLY A N 1
ATOM 678 C CA . GLY A 1 86 ? 15.299 -5.957 14.480 1.00 86.31 86 GLY A CA 1
ATOM 679 C C . GLY A 1 86 ? 14.535 -7.285 14.453 1.00 86.31 86 GLY A C 1
ATOM 680 O O . GLY A 1 86 ? 14.285 -7.831 13.377 1.00 86.31 86 GLY A O 1
ATOM 681 N N . PRO A 1 87 ? 14.162 -7.816 15.631 1.00 92.19 87 PRO A N 1
ATOM 682 C CA . PRO A 1 87 ? 13.308 -8.995 15.738 1.00 92.19 87 PRO A CA 1
ATOM 683 C C . PRO A 1 87 ? 11.955 -8.767 15.058 1.00 92.19 87 PRO A C 1
ATOM 685 O O . PRO A 1 87 ? 11.389 -7.676 15.152 1.00 92.19 87 PRO A O 1
ATOM 688 N N . PHE A 1 88 ? 11.422 -9.806 14.410 1.00 86.50 88 PHE A N 1
ATOM 689 C CA . PHE A 1 88 ? 10.192 -9.721 13.614 1.00 86.50 88 PHE A CA 1
ATOM 690 C C . PHE A 1 88 ? 9.016 -9.119 14.395 1.00 86.50 88 PHE A C 1
ATOM 692 O O . PHE A 1 88 ? 8.330 -8.241 13.881 1.00 86.50 88 PHE A O 1
ATOM 699 N N . GLU A 1 89 ? 8.830 -9.525 15.653 1.00 88.75 89 GLU A N 1
ATOM 700 C CA . GLU A 1 89 ? 7.750 -9.030 16.517 1.00 88.75 89 GLU A CA 1
ATOM 701 C C . GLU A 1 89 ? 7.808 -7.504 16.697 1.00 88.75 89 GLU A C 1
ATOM 703 O O . GLU A 1 89 ? 6.814 -6.814 16.481 1.00 88.75 89 GLU A O 1
ATOM 708 N N . HIS A 1 90 ? 8.995 -6.951 16.968 1.00 89.12 90 HIS A N 1
ATOM 709 C CA . HIS A 1 90 ? 9.183 -5.503 17.101 1.00 89.12 90 HIS A CA 1
ATOM 710 C C . HIS A 1 90 ? 9.037 -4.768 15.763 1.00 89.12 90 HIS A C 1
ATOM 712 O O . HIS A 1 90 ? 8.516 -3.654 15.713 1.00 89.12 90 HIS A O 1
ATOM 718 N N . VAL A 1 91 ? 9.482 -5.381 14.661 1.00 88.75 91 VAL A N 1
ATOM 719 C CA . VAL A 1 91 ? 9.334 -4.806 13.317 1.00 88.75 91 VAL A CA 1
ATOM 720 C C . VAL A 1 91 ? 7.861 -4.704 12.923 1.00 88.75 91 VAL A C 1
ATOM 722 O O . VAL A 1 91 ? 7.455 -3.676 12.384 1.00 88.75 91 VAL A O 1
ATOM 725 N N . VAL A 1 92 ? 7.047 -5.720 13.219 1.00 88.06 92 VAL A N 1
ATOM 726 C CA . VAL A 1 92 ? 5.602 -5.698 12.945 1.00 88.06 92 VAL A CA 1
ATOM 727 C C . VAL A 1 92 ? 4.935 -4.510 13.634 1.00 88.06 92 VAL A C 1
ATOM 729 O O . VAL A 1 92 ? 4.146 -3.800 13.004 1.00 88.06 92 VAL A O 1
ATOM 732 N N . ASP A 1 93 ? 5.270 -4.252 14.896 1.00 87.94 93 ASP A N 1
ATOM 733 C CA . ASP A 1 93 ? 4.698 -3.130 15.639 1.00 87.94 93 ASP A CA 1
ATOM 734 C C . ASP A 1 93 ? 5.173 -1.775 15.102 1.00 87.94 93 ASP A C 1
ATOM 736 O O . ASP A 1 93 ? 4.358 -0.867 14.914 1.00 87.94 93 ASP A O 1
ATOM 740 N N . LEU A 1 94 ? 6.455 -1.656 14.739 1.00 86.94 94 LEU A N 1
ATOM 741 C CA . LEU A 1 94 ? 6.991 -0.458 14.085 1.00 86.94 94 LEU A CA 1
ATOM 742 C C . LEU A 1 94 ? 6.298 -0.168 12.747 1.00 86.94 94 LEU A C 1
ATOM 744 O O . LEU A 1 94 ? 5.947 0.982 12.467 1.00 86.94 94 LEU A O 1
ATOM 748 N N . VAL A 1 95 ? 6.070 -1.195 11.923 1.00 86.38 95 VAL A N 1
ATOM 749 C CA . VAL A 1 95 ? 5.349 -1.063 10.649 1.00 86.38 95 VAL A CA 1
ATOM 750 C C . VAL A 1 95 ? 3.909 -0.620 10.901 1.00 86.38 95 VAL A C 1
ATOM 752 O O . VAL A 1 95 ? 3.451 0.332 10.269 1.00 86.38 95 VAL A O 1
ATOM 755 N N . LYS A 1 96 ? 3.199 -1.238 11.855 1.00 85.38 96 LYS A N 1
ATOM 756 C CA . LYS A 1 96 ? 1.828 -0.832 12.210 1.00 85.38 96 LYS A CA 1
ATOM 757 C C . LYS A 1 96 ? 1.761 0.629 12.645 1.00 85.38 96 LYS A C 1
ATOM 759 O O . LYS A 1 96 ? 0.902 1.370 12.169 1.00 85.38 96 LYS A O 1
ATOM 764 N N . GLN A 1 97 ? 2.667 1.063 13.514 1.00 83.88 97 GLN A N 1
ATOM 765 C CA . GLN A 1 97 ? 2.690 2.439 13.998 1.00 83.88 97 GLN A CA 1
ATOM 766 C C . GLN A 1 97 ? 2.962 3.435 12.858 1.00 83.88 97 GLN A C 1
ATOM 768 O O . GLN A 1 97 ? 2.268 4.445 12.718 1.00 83.88 97 GLN A O 1
ATOM 773 N N . ARG A 1 98 ? 3.959 3.148 12.015 1.00 81.50 98 ARG A N 1
ATOM 774 C CA . ARG A 1 98 ? 4.443 4.085 10.993 1.00 81.50 98 ARG A CA 1
ATOM 775 C C . ARG A 1 98 ? 3.610 4.104 9.715 1.00 81.50 98 ARG A C 1
ATOM 777 O O . ARG A 1 98 ? 3.416 5.166 9.129 1.00 81.50 98 ARG A O 1
ATOM 784 N N . GLU A 1 99 ? 3.172 2.946 9.243 1.00 82.81 99 GLU A N 1
ATOM 785 C CA . GLU A 1 99 ? 2.564 2.806 7.915 1.00 82.81 99 GLU A CA 1
ATOM 786 C C . GLU A 1 99 ? 1.042 2.692 7.978 1.00 82.81 99 GLU A C 1
ATOM 788 O O . GLU A 1 99 ? 0.375 3.094 7.030 1.00 82.81 99 GLU A O 1
ATOM 793 N N . ILE A 1 100 ? 0.489 2.222 9.100 1.00 81.62 100 ILE A N 1
ATOM 794 C CA . ILE A 1 100 ? -0.962 2.151 9.296 1.00 81.62 100 ILE A CA 1
ATOM 795 C C . ILE A 1 100 ? -1.424 3.340 10.136 1.00 81.62 100 ILE A C 1
ATOM 797 O O . ILE A 1 100 ? -2.132 4.201 9.630 1.00 81.62 100 ILE A O 1
ATOM 801 N N . GLN A 1 101 ? -1.001 3.449 11.397 1.00 80.81 101 GLN A N 1
ATOM 802 C CA . GLN A 1 101 ? -1.561 4.450 12.315 1.00 80.81 101 GLN A CA 1
ATOM 803 C C . GLN A 1 101 ? -1.226 5.884 11.887 1.00 80.81 101 GLN A C 1
ATOM 805 O O . GLN A 1 101 ? -2.135 6.685 11.681 1.00 80.81 101 GLN A O 1
ATOM 810 N N . TYR A 1 102 ? 0.054 6.195 11.660 1.00 77.12 102 TYR A N 1
ATOM 811 C CA . TYR A 1 102 ? 0.483 7.542 11.259 1.00 77.12 102 TYR A CA 1
ATOM 812 C C . TYR A 1 102 ? -0.130 8.015 9.928 1.00 77.12 102 TYR A C 1
ATOM 814 O O . TYR A 1 102 ? -0.331 9.214 9.737 1.00 77.12 102 TYR A O 1
ATOM 822 N N . LYS A 1 103 ? -0.426 7.088 9.006 1.00 78.44 103 LYS A N 1
ATOM 823 C CA . LYS A 1 103 ? -0.983 7.391 7.675 1.00 78.44 103 LYS A CA 1
ATOM 824 C C . LYS A 1 103 ? -2.496 7.215 7.575 1.00 78.44 103 LYS A C 1
ATOM 826 O O . LYS A 1 103 ? -3.081 7.630 6.584 1.00 78.44 103 LYS A O 1
ATOM 831 N N . SER A 1 104 ? -3.130 6.602 8.572 1.00 76.19 104 SER A N 1
ATOM 832 C CA . SER A 1 104 ? -4.588 6.464 8.618 1.00 76.19 104 SER A CA 1
ATOM 833 C C . SER A 1 104 ? -5.276 7.809 8.821 1.00 76.19 104 SER A C 1
ATOM 835 O O . SER A 1 104 ? -6.424 7.971 8.422 1.00 76.19 104 SER A O 1
ATOM 837 N N . TYR A 1 105 ? -4.587 8.749 9.482 1.00 78.25 105 TYR A N 1
ATOM 838 C CA . TYR A 1 105 ? -5.122 10.026 9.956 1.00 78.25 105 TYR A CA 1
ATOM 839 C C . TYR A 1 105 ? -6.412 9.903 10.793 1.00 78.25 105 TYR A C 1
ATOM 841 O O . TYR A 1 105 ? -7.015 10.910 11.156 1.00 78.25 105 TYR A O 1
ATOM 849 N N . THR A 1 106 ? -6.806 8.679 11.164 1.00 77.00 106 THR A N 1
ATOM 850 C CA . THR A 1 106 ? -7.971 8.408 12.002 1.00 77.00 106 THR A CA 1
ATOM 851 C C . THR A 1 106 ? -7.703 8.903 13.414 1.00 77.00 106 THR A C 1
ATOM 853 O O . THR A 1 106 ? -6.661 8.583 13.988 1.00 77.00 106 THR A O 1
ATOM 856 N N . GLY A 1 107 ? -8.646 9.653 13.984 1.00 74.81 107 GLY A N 1
ATOM 857 C CA . GLY A 1 107 ? -8.543 10.169 15.352 1.00 74.81 107 GLY A CA 1
ATOM 858 C C . GLY A 1 107 ? -7.664 11.411 15.520 1.00 74.81 107 GLY A C 1
ATOM 859 O O . GLY A 1 107 ? -7.470 11.844 16.651 1.00 74.81 107 GLY A O 1
ATOM 860 N N . TYR A 1 108 ? -7.163 11.999 14.429 1.00 81.38 108 TYR A N 1
ATOM 861 C CA . TYR A 1 108 ? -6.552 13.327 14.469 1.00 81.38 108 TYR A CA 1
ATOM 862 C C . TYR A 1 108 ? -7.628 14.405 14.635 1.00 81.38 108 TYR A C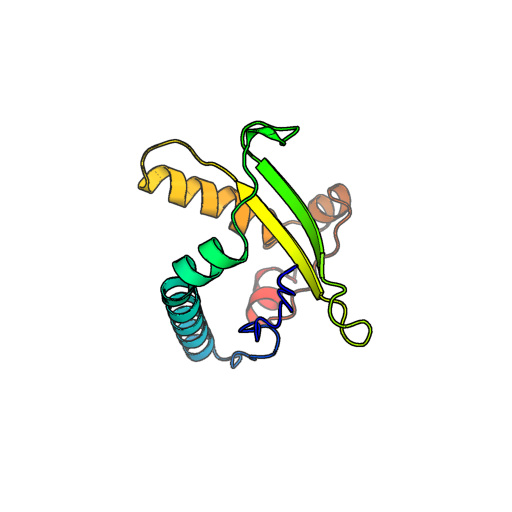 1
ATOM 864 O O . TYR A 1 108 ? -8.674 14.352 13.988 1.00 81.38 108 TYR A O 1
ATOM 872 N N . SER A 1 109 ? -7.351 15.418 15.454 1.00 83.00 109 SER A N 1
ATOM 873 C CA . SER A 1 109 ? -8.201 16.606 15.557 1.00 83.00 109 SER A CA 1
ATOM 874 C C . SER A 1 109 ? -8.088 17.494 14.312 1.00 83.00 109 SER A C 1
ATOM 876 O O . SER A 1 109 ? -7.069 17.505 13.612 1.00 83.00 109 SER A O 1
ATOM 878 N N . LYS A 1 110 ? -9.106 18.330 14.065 1.00 82.31 110 LYS A N 1
ATOM 879 C CA . LYS A 1 110 ? -9.093 19.321 12.970 1.00 82.31 110 LYS A CA 1
ATOM 880 C C . LYS A 1 110 ? -7.870 20.241 13.015 1.00 82.31 110 LYS A C 1
ATOM 882 O O . LYS A 1 110 ? -7.325 20.584 11.968 1.00 82.31 110 LYS A O 1
ATOM 887 N N . GLN A 1 111 ? -7.413 20.615 14.211 1.00 85.19 111 GLN A N 1
ATOM 888 C CA . GLN A 1 111 ? -6.237 21.470 14.380 1.00 85.19 111 GLN A CA 1
ATOM 889 C C . GLN A 1 111 ? -4.944 20.746 13.977 1.00 85.19 111 GLN A C 1
ATOM 891 O O . GLN A 1 111 ? -4.108 21.326 13.285 1.00 85.19 111 GLN A O 1
ATOM 896 N N . GLU A 1 112 ? -4.784 19.474 14.346 1.00 86.88 112 GLU A N 1
ATOM 897 C CA . GLU A 1 112 ? -3.615 18.678 13.950 1.00 86.88 112 GLU A CA 1
ATOM 898 C C . GLU A 1 112 ? -3.594 18.395 12.442 1.00 86.88 112 GLU A C 1
ATOM 900 O O . GLU A 1 112 ? -2.532 18.458 11.816 1.00 86.88 112 GLU A O 1
ATOM 905 N N . LEU A 1 113 ? -4.758 18.136 11.837 1.00 86.81 113 LEU A N 1
ATOM 906 C CA . LEU A 1 113 ? -4.895 17.997 10.384 1.00 86.81 113 LEU A CA 1
ATOM 907 C C . LEU A 1 113 ? -4.567 19.308 9.656 1.00 86.81 113 LEU A C 1
ATOM 909 O O . LEU A 1 113 ? -3.834 19.294 8.664 1.00 86.81 113 LEU A O 1
ATOM 913 N N . HIS A 1 114 ? -5.016 20.448 10.192 1.00 86.56 114 HIS A N 1
ATOM 914 C CA . HIS A 1 114 ? -4.691 21.769 9.657 1.00 86.56 114 HIS A CA 1
ATOM 915 C C . HIS A 1 114 ? -3.182 22.051 9.689 1.00 86.56 114 HIS A C 1
ATOM 917 O O . HIS A 1 114 ? -2.615 22.469 8.679 1.00 86.56 114 HIS A O 1
ATOM 923 N N . LEU A 1 115 ? -2.501 21.750 10.803 1.00 88.62 115 LEU A N 1
ATOM 924 C CA . LEU A 1 115 ? -1.040 21.879 10.911 1.00 88.62 115 LEU A CA 1
ATOM 925 C C . LEU A 1 115 ? -0.300 20.992 9.899 1.00 88.62 115 LEU A C 1
ATOM 927 O O . LEU A 1 115 ? 0.742 21.382 9.373 1.00 88.62 115 LEU A O 1
ATOM 931 N N . LYS A 1 116 ? -0.859 19.819 9.584 1.00 84.44 116 LYS A N 1
ATOM 932 C CA . LYS A 1 116 ? -0.352 18.915 8.542 1.00 84.44 116 LYS A CA 1
ATOM 933 C C . LYS A 1 116 ? -0.736 19.331 7.120 1.00 84.44 116 LYS A C 1
ATOM 935 O O . LYS A 1 116 ? -0.242 18.714 6.180 1.00 84.44 116 LYS A O 1
ATOM 940 N N . ARG A 1 117 ? -1.572 20.363 6.949 1.00 88.31 117 ARG A N 1
ATOM 941 C CA . ARG A 1 117 ? -2.154 20.791 5.664 1.00 88.31 117 ARG A CA 1
ATOM 942 C C . ARG A 1 117 ? -2.887 19.653 4.948 1.00 88.31 117 ARG A C 1
ATOM 944 O O . ARG A 1 117 ? -2.761 19.497 3.736 1.00 88.31 117 ARG A O 1
ATOM 951 N N . MET A 1 118 ? -3.621 18.843 5.708 1.00 84.00 118 MET A N 1
ATOM 952 C CA . MET A 1 118 ? -4.401 17.727 5.177 1.00 84.00 118 MET A CA 1
ATOM 953 C C . MET A 1 118 ? -5.881 17.897 5.501 1.00 84.00 118 MET A C 1
ATOM 955 O O . MET A 1 118 ? -6.244 18.389 6.568 1.00 84.00 118 MET A O 1
ATOM 959 N N . THR A 1 119 ? -6.722 17.435 4.582 1.00 82.62 119 THR A N 1
ATOM 960 C CA . THR A 1 119 ? -8.164 17.271 4.770 1.00 82.62 119 THR A CA 1
ATOM 961 C C . THR A 1 119 ? -8.462 15.782 4.661 1.00 82.62 119 THR A C 1
ATOM 963 O O . THR A 1 119 ? -7.936 15.119 3.767 1.00 82.62 119 THR A O 1
ATOM 966 N N . VAL A 1 120 ? -9.237 15.248 5.602 1.00 80.50 120 VAL A N 1
ATOM 967 C CA . VAL A 1 120 ? -9.551 13.819 5.681 1.00 80.50 120 VAL A CA 1
ATOM 968 C C . VAL A 1 120 ? -11.060 13.667 5.676 1.00 80.50 120 VAL A C 1
ATOM 970 O O . VAL A 1 120 ? -11.724 14.128 6.601 1.00 80.50 120 VAL A O 1
ATOM 973 N N . ASP A 1 121 ? -11.568 12.987 4.655 1.00 79.31 121 ASP A N 1
ATOM 974 C CA . ASP A 1 121 ? -12.973 12.619 4.544 1.00 79.31 121 ASP A CA 1
ATOM 975 C C . ASP A 1 121 ? -13.129 11.122 4.819 1.00 79.31 121 ASP A C 1
ATOM 977 O O . ASP A 1 121 ? -12.464 10.278 4.209 1.00 79.31 121 ASP A O 1
ATOM 981 N N . TYR A 1 122 ? -14.017 10.778 5.750 1.00 74.12 122 TYR A N 1
ATOM 982 C CA . TYR A 1 122 ? -14.324 9.388 6.073 1.00 74.12 122 TYR A CA 1
ATOM 983 C C . TYR A 1 122 ? -15.479 8.903 5.200 1.00 74.12 122 TYR A C 1
ATOM 985 O O . TYR A 1 122 ? -16.633 9.240 5.439 1.00 74.12 122 TYR A O 1
ATOM 993 N N . VAL A 1 123 ? -15.155 8.105 4.182 1.00 70.44 123 VAL A N 1
ATOM 994 C CA . VAL A 1 123 ? -16.145 7.528 3.254 1.00 70.44 123 VAL A CA 1
ATOM 995 C C . VAL A 1 123 ? -16.903 6.352 3.888 1.00 70.44 123 VAL A C 1
ATOM 997 O O . VAL A 1 123 ? -18.031 6.061 3.501 1.00 70.44 123 VAL A O 1
ATOM 1000 N N . ASP A 1 124 ? -16.297 5.673 4.868 1.00 71.88 124 ASP A N 1
ATOM 1001 C CA . ASP A 1 124 ? -16.946 4.600 5.624 1.00 71.88 124 ASP A CA 1
ATOM 1002 C C . ASP A 1 124 ? -17.795 5.196 6.765 1.00 71.88 124 ASP A C 1
ATOM 1004 O O . ASP A 1 124 ? -17.217 5.823 7.662 1.00 71.88 124 ASP A O 1
ATOM 1008 N N . PRO A 1 125 ? -19.128 4.985 6.778 1.00 72.06 125 PRO A N 1
ATOM 1009 C CA . PRO A 1 125 ? -20.016 5.520 7.809 1.00 72.06 125 PRO A CA 1
ATOM 1010 C C . PRO A 1 125 ? -19.610 5.106 9.226 1.00 72.06 125 PRO A C 1
ATOM 1012 O O . PRO A 1 125 ? -19.670 5.916 10.141 1.00 72.06 125 PRO A O 1
ATOM 1015 N N . GLU A 1 126 ? -19.106 3.881 9.415 1.00 73.31 126 GLU A N 1
ATOM 1016 C CA . GLU A 1 126 ? -18.698 3.396 10.742 1.00 73.31 126 GLU A CA 1
ATOM 1017 C C . GLU A 1 126 ? -17.475 4.155 11.280 1.00 73.31 126 GLU A C 1
ATOM 1019 O O . GLU A 1 126 ? -17.321 4.350 12.488 1.00 73.31 126 GLU A O 1
ATOM 1024 N N . ILE A 1 127 ? -16.579 4.572 10.383 1.00 72.31 127 ILE A N 1
ATOM 1025 C CA . ILE A 1 127 ? -15.387 5.353 10.730 1.00 72.31 127 ILE A CA 1
ATOM 1026 C C . ILE A 1 127 ? -15.763 6.827 10.894 1.00 72.31 127 ILE A C 1
ATOM 1028 O O . ILE A 1 127 ? -15.259 7.480 11.809 1.00 72.31 127 ILE A O 1
ATOM 1032 N N . HIS A 1 128 ? -16.674 7.332 10.059 1.00 72.12 128 HIS A N 1
ATOM 1033 C CA . HIS A 1 128 ? -17.213 8.682 10.177 1.00 72.12 128 HIS A CA 1
ATOM 1034 C C . HIS A 1 128 ? -17.941 8.892 11.510 1.00 72.12 128 HIS A C 1
ATOM 1036 O O . HIS A 1 128 ? -17.654 9.856 12.212 1.00 72.12 128 HIS A O 1
ATOM 1042 N N . ASP A 1 129 ? -18.791 7.960 11.931 1.00 73.81 129 ASP A N 1
ATOM 1043 C CA . ASP A 1 129 ? -19.499 8.065 13.211 1.00 73.81 129 ASP A CA 1
ATOM 1044 C C . ASP A 1 129 ? -18.531 8.017 14.401 1.00 73.81 129 ASP A C 1
ATOM 1046 O O . ASP A 1 129 ? -18.731 8.682 15.418 1.00 73.81 129 ASP A O 1
ATOM 1050 N N . LYS A 1 130 ? -17.438 7.255 14.272 1.00 72.44 130 LYS A N 1
ATOM 1051 C CA . LYS A 1 130 ? -16.453 7.075 15.342 1.00 72.44 130 LYS A CA 1
ATOM 1052 C C . LYS A 1 130 ? -15.437 8.219 15.453 1.00 72.44 130 LYS A C 1
ATOM 1054 O O . LYS A 1 130 ? -14.964 8.490 16.554 1.00 72.44 130 LYS A O 1
ATOM 1059 N N . TYR A 1 131 ? -15.069 8.856 14.340 1.00 70.69 131 TYR A N 1
ATOM 1060 C CA . TYR A 1 131 ? -13.964 9.830 14.287 1.00 70.69 131 TYR A CA 1
ATOM 1061 C C . TYR A 1 131 ? -14.290 11.139 13.552 1.00 70.69 131 TYR A C 1
ATOM 1063 O O . TYR A 1 131 ? -13.516 12.086 13.640 1.00 70.69 131 TYR A O 1
ATOM 1071 N N . GLY A 1 132 ? -15.401 11.212 12.821 1.00 59.53 132 GLY A N 1
ATOM 1072 C CA . GLY A 1 132 ? -15.819 12.367 12.017 1.00 59.53 132 GLY A CA 1
ATOM 1073 C C . GLY A 1 132 ? -16.631 13.423 12.772 1.00 59.53 132 GLY A C 1
ATOM 1074 O O . GLY A 1 132 ? -16.783 14.533 12.272 1.00 59.53 132 GLY A O 1
ATOM 1075 N N . SER A 1 133 ? -17.115 13.116 13.981 1.00 55.91 133 SER A N 1
ATOM 1076 C CA . SER A 1 133 ? -17.870 14.058 14.829 1.00 55.91 133 SER A CA 1
ATOM 1077 C C . SER A 1 133 ? -16.999 14.939 15.748 1.00 55.91 133 SER A C 1
ATOM 1079 O O . SER A 1 133 ? -17.545 15.646 16.592 1.00 55.91 133 SER A O 1
ATOM 1081 N N . LEU A 1 134 ? -15.665 14.924 15.594 1.00 48.94 134 LEU A N 1
ATOM 1082 C CA . LEU A 1 134 ? -14.721 15.785 16.332 1.00 48.94 134 LEU A CA 1
ATOM 1083 C C . LEU A 1 134 ? -14.287 16.994 15.481 1.00 48.94 134 LEU A C 1
ATOM 1085 O O . LEU A 1 134 ? -13.707 16.825 14.389 1.00 48.94 134 LEU A O 1
#

Organism: Aphanomyces astaci (NCBI:txid112090)